Protein AF-A0A094B3B9-F1 (afdb_monomer_lite)

Structure (mmCIF, N/CA/C/O backbone):
data_AF-A0A094B3B9-F1
#
_entry.id   AF-A0A094B3B9-F1
#
loop_
_atom_site.group_PDB
_atom_site.id
_atom_site.type_symbol
_atom_site.label_atom_id
_atom_site.label_alt_id
_atom_site.label_comp_id
_atom_site.label_asym_id
_atom_site.label_entity_id
_atom_site.label_seq_id
_atom_site.pdbx_PDB_ins_code
_atom_site.Cartn_x
_atom_site.Cartn_y
_atom_site.Cartn_z
_atom_site.occupancy
_atom_site.B_iso_or_equiv
_atom_site.auth_seq_id
_atom_site.auth_comp_id
_atom_site.auth_asym_id
_atom_site.auth_atom_id
_atom_site.pdbx_PDB_model_num
ATOM 1 N N . MET A 1 1 ? 2.021 -2.572 -5.990 1.00 94.12 1 MET A N 1
ATOM 2 C CA . MET A 1 1 ? 1.421 -1.813 -4.869 1.00 94.12 1 MET A CA 1
ATOM 3 C C . MET A 1 1 ? -0.093 -1.846 -5.026 1.00 94.12 1 MET A C 1
ATOM 5 O O . MET A 1 1 ? -0.547 -1.706 -6.147 1.00 94.12 1 MET A O 1
ATOM 9 N N . ILE A 1 2 ? -0.880 -2.073 -3.976 1.00 97.19 2 ILE A N 1
ATOM 10 C CA . ILE A 1 2 ? -2.347 -2.177 -4.056 1.00 97.19 2 ILE A CA 1
ATOM 11 C C . ILE A 1 2 ? -2.975 -0.934 -3.399 1.00 97.19 2 ILE A C 1
ATOM 13 O O . ILE A 1 2 ? -2.776 -0.749 -2.197 1.00 97.19 2 ILE A O 1
ATOM 17 N N . PRO A 1 3 ? -3.702 -0.077 -4.140 1.00 97.38 3 PRO A N 1
ATOM 18 C CA . PRO A 1 3 ? -4.381 1.092 -3.578 1.00 97.38 3 PRO A CA 1
ATOM 19 C C . PRO A 1 3 ? -5.657 0.675 -2.838 1.00 97.38 3 PRO A C 1
ATOM 21 O O . PRO A 1 3 ? -6.698 0.463 -3.451 1.00 97.38 3 PRO A O 1
ATOM 24 N N . ILE A 1 4 ? -5.603 0.572 -1.509 1.00 97.44 4 ILE A N 1
ATOM 25 C CA . ILE A 1 4 ? -6.771 0.129 -0.727 1.00 97.44 4 ILE A CA 1
ATOM 26 C C . ILE A 1 4 ? -7.806 1.235 -0.486 1.00 97.44 4 ILE A C 1
ATOM 28 O O . ILE A 1 4 ? -8.931 0.960 -0.096 1.00 97.44 4 ILE A O 1
ATOM 32 N N . HIS A 1 5 ? -7.437 2.491 -0.726 1.00 96.12 5 HIS A N 1
ATOM 33 C CA . HIS A 1 5 ? -8.338 3.642 -0.632 1.00 96.12 5 HIS A CA 1
ATOM 34 C C . HIS A 1 5 ? -9.304 3.761 -1.827 1.00 96.12 5 HIS A C 1
ATOM 36 O O . HIS A 1 5 ? -10.197 4.600 -1.794 1.00 96.12 5 HIS A O 1
ATOM 42 N N . ASN A 1 6 ? -9.123 2.949 -2.875 1.00 95.19 6 ASN A N 1
ATOM 43 C CA . ASN A 1 6 ? -9.924 2.979 -4.102 1.00 95.19 6 ASN A CA 1
ATOM 44 C C . ASN A 1 6 ? -10.324 1.557 -4.545 1.00 95.19 6 ASN A C 1
ATOM 46 O O . ASN A 1 6 ? -10.175 1.193 -5.710 1.00 95.19 6 ASN A O 1
ATOM 50 N N . LEU A 1 7 ? -10.750 0.726 -3.588 1.00 96.56 7 LEU A N 1
ATOM 51 C CA . LEU A 1 7 ? -11.250 -0.623 -3.867 1.00 96.56 7 LEU A CA 1
ATOM 52 C C . LEU A 1 7 ? -12.673 -0.563 -4.428 1.00 96.56 7 LEU A C 1
ATOM 54 O O . LEU A 1 7 ? -13.514 0.190 -3.936 1.00 96.56 7 LEU A O 1
ATOM 58 N N . ASP A 1 8 ? -12.957 -1.401 -5.423 1.00 96.44 8 ASP A N 1
ATOM 59 C CA . ASP A 1 8 ? -14.331 -1.680 -5.840 1.00 96.44 8 ASP A CA 1
ATOM 60 C C . ASP A 1 8 ? -15.041 -2.454 -4.710 1.00 96.44 8 ASP A C 1
ATOM 62 O O . ASP A 1 8 ? -14.405 -3.307 -4.088 1.00 96.44 8 ASP A O 1
ATOM 66 N N . PRO A 1 9 ? -16.340 -2.229 -4.436 1.00 95.31 9 PRO A N 1
ATOM 67 C CA . PRO A 1 9 ? -17.091 -3.002 -3.442 1.00 95.31 9 PRO A CA 1
ATOM 68 C C . PRO A 1 9 ? -17.015 -4.534 -3.588 1.00 95.31 9 PRO A C 1
ATOM 70 O O . PRO A 1 9 ? -17.249 -5.267 -2.629 1.00 95.31 9 PRO A O 1
ATOM 73 N N . ALA A 1 10 ? -16.717 -5.044 -4.784 1.00 95.31 10 ALA A N 1
ATOM 74 C CA . ALA A 1 10 ? -16.542 -6.474 -5.027 1.00 95.31 10 ALA A CA 1
ATOM 75 C C . ALA A 1 10 ? -15.100 -6.978 -4.812 1.00 95.31 10 ALA A C 1
ATOM 77 O O . ALA A 1 10 ? -14.886 -8.191 -4.740 1.00 95.31 10 ALA A O 1
ATOM 78 N N . ASP A 1 11 ? -14.103 -6.093 -4.728 1.00 96.12 11 ASP A N 1
ATOM 79 C CA . ASP A 1 11 ? -12.714 -6.488 -4.479 1.00 96.12 11 ASP A CA 1
ATOM 80 C C . ASP A 1 11 ? -12.566 -7.047 -3.058 1.00 96.12 11 ASP A C 1
ATOM 82 O O . ASP A 1 11 ? -13.227 -6.601 -2.124 1.00 96.12 11 ASP A O 1
ATOM 86 N N . GLY A 1 12 ? -11.702 -8.043 -2.870 1.00 94.50 12 GLY A N 1
ATOM 87 C CA . GLY A 1 12 ? -11.548 -8.710 -1.576 1.00 94.50 12 GLY A CA 1
ATOM 88 C C . GLY A 1 12 ? -12.711 -9.640 -1.210 1.00 94.50 12 GLY A C 1
ATOM 89 O 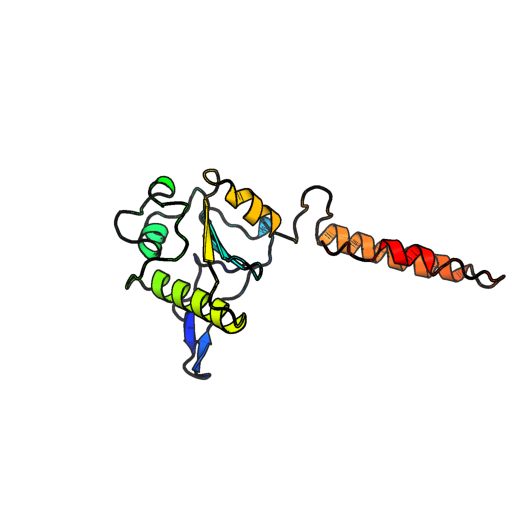O . GLY A 1 12 ? -12.766 -10.105 -0.073 1.00 94.50 12 GLY A O 1
ATOM 90 N N . PHE A 1 13 ? -13.601 -9.969 -2.151 1.00 96.06 13 PHE A N 1
ATOM 91 C CA . PHE A 1 13 ? -14.645 -10.986 -1.986 1.00 96.06 13 PHE A CA 1
ATOM 92 C C . PHE A 1 13 ? -14.567 -12.069 -3.074 1.00 96.06 13 PHE A C 1
ATOM 94 O O . PHE A 1 13 ? -13.952 -11.847 -4.121 1.00 96.06 13 PHE A O 1
ATOM 101 N N . PRO A 1 14 ? -15.134 -13.268 -2.838 1.00 93.38 14 PRO A N 1
ATOM 102 C CA . PRO A 1 14 ? -15.201 -14.308 -3.856 1.00 93.38 14 PRO A CA 1
ATOM 103 C C . PRO A 1 14 ? -16.015 -13.848 -5.065 1.00 93.38 14 PRO A C 1
ATOM 105 O O . PRO A 1 14 ? -17.147 -13.383 -4.927 1.00 93.38 14 PRO A O 1
ATOM 108 N N . ASP A 1 15 ? -15.453 -14.015 -6.255 1.00 90.38 15 ASP A N 1
ATOM 109 C CA . ASP A 1 15 ? -16.180 -13.805 -7.496 1.00 90.38 15 ASP A CA 1
ATOM 110 C C . ASP A 1 15 ? -17.238 -14.905 -7.683 1.00 90.38 15 ASP A C 1
ATOM 112 O O . ASP A 1 15 ? -16.970 -16.100 -7.550 1.00 90.38 15 ASP A O 1
ATOM 116 N N . THR A 1 16 ? -18.450 -14.481 -8.031 1.00 86.94 16 THR A N 1
ATOM 117 C CA . THR A 1 16 ? -19.617 -15.338 -8.280 1.00 86.94 16 THR A CA 1
ATOM 118 C C . THR A 1 16 ? -19.396 -16.394 -9.363 1.00 86.94 16 THR A C 1
ATOM 120 O O . THR A 1 16 ? -20.017 -17.452 -9.309 1.00 86.94 16 THR A O 1
ATOM 123 N N . THR A 1 17 ? -18.518 -16.128 -10.336 1.00 87.44 17 THR A N 1
ATOM 124 C CA . THR A 1 17 ? -18.304 -17.030 -11.479 1.00 87.44 17 THR A CA 1
ATOM 125 C C . THR A 1 17 ? -17.173 -18.017 -11.218 1.00 87.44 17 THR A C 1
ATOM 127 O O . THR A 1 17 ? -17.297 -19.205 -11.504 1.00 87.44 17 THR A O 1
ATOM 130 N N . THR A 1 18 ? -16.056 -17.533 -10.675 1.00 85.50 18 THR A N 1
ATOM 131 C CA . THR A 1 18 ? -14.835 -18.334 -10.514 1.00 85.50 18 THR A CA 1
ATOM 132 C C . THR A 1 18 ? -14.668 -18.928 -9.118 1.00 85.50 18 THR A C 1
ATOM 134 O O . THR A 1 18 ? -13.829 -19.805 -8.934 1.00 85.50 18 THR A O 1
ATOM 137 N N . SER A 1 19 ? -15.452 -18.477 -8.130 1.00 85.38 19 SER A N 1
ATOM 138 C CA . SER A 1 19 ? -15.291 -18.812 -6.704 1.00 85.38 19 SER A CA 1
ATOM 139 C C . SER A 1 19 ? -13.907 -18.468 -6.124 1.00 85.38 19 SER A C 1
ATOM 141 O O . SER A 1 19 ? -13.591 -18.849 -4.997 1.00 85.38 19 SER A O 1
ATOM 143 N N . HIS A 1 20 ? -13.074 -17.735 -6.868 1.00 88.69 20 HIS A N 1
ATOM 144 C CA . HIS A 1 20 ? -11.780 -17.236 -6.419 1.00 88.69 20 HIS A CA 1
ATOM 145 C C . HIS A 1 20 ? -11.919 -15.825 -5.851 1.00 88.69 20 HIS A C 1
ATOM 147 O O . HIS A 1 20 ? -12.831 -15.085 -6.213 1.00 88.69 20 HIS A O 1
ATOM 153 N N . LEU A 1 21 ? -11.004 -15.440 -4.958 1.00 93.06 21 LEU A N 1
ATOM 154 C CA . LEU A 1 21 ? -10.973 -14.079 -4.431 1.00 93.06 21 LEU A CA 1
ATOM 155 C C . LEU A 1 21 ? -10.701 -13.089 -5.571 1.00 93.06 21 LEU A C 1
ATOM 157 O O . LEU A 1 21 ? -9.684 -13.196 -6.259 1.00 93.06 21 LEU A O 1
ATOM 161 N N . ARG A 1 22 ? -11.580 -12.100 -5.742 1.00 95.12 22 ARG A N 1
ATOM 162 C CA . ARG A 1 22 ? -11.344 -10.990 -6.660 1.00 95.12 22 ARG A CA 1
ATOM 163 C C . ARG A 1 22 ? -10.283 -10.067 -6.066 1.00 95.12 22 ARG A C 1
ATOM 165 O O . ARG A 1 22 ? -10.518 -9.397 -5.062 1.00 95.12 22 ARG A O 1
ATOM 172 N N . MET A 1 23 ? -9.108 -10.039 -6.687 1.00 94.69 23 MET A N 1
ATOM 173 C CA . MET A 1 23 ? -8.019 -9.150 -6.287 1.00 94.69 23 MET A CA 1
ATOM 174 C C . MET A 1 23 ? -8.115 -7.804 -7.015 1.00 94.69 23 MET A C 1
ATOM 176 O O . MET A 1 23 ? -8.319 -7.799 -8.232 1.00 94.69 23 MET A O 1
ATOM 180 N N . PRO A 1 24 ? -7.918 -6.675 -6.310 1.00 95.06 24 PRO A N 1
ATOM 181 C CA . PRO A 1 24 ? -7.873 -5.360 -6.940 1.00 95.06 24 PRO A CA 1
ATOM 182 C C . PRO A 1 24 ? -6.658 -5.226 -7.874 1.00 95.06 24 PRO A C 1
ATOM 184 O O . PRO A 1 24 ? -5.636 -5.899 -7.676 1.00 95.06 24 PRO A O 1
ATOM 187 N N . PRO A 1 25 ? -6.713 -4.325 -8.870 1.00 94.19 25 PRO A N 1
ATOM 188 C CA . PRO A 1 25 ? -5.581 -4.067 -9.747 1.00 94.19 25 PRO A CA 1
ATOM 189 C C . PRO A 1 25 ? -4.393 -3.491 -8.966 1.00 94.19 25 PRO A C 1
ATOM 191 O O . PRO A 1 25 ? -4.523 -2.564 -8.165 1.00 94.19 25 PRO A O 1
ATOM 194 N N . ALA A 1 26 ? -3.198 -4.017 -9.235 1.00 94.62 26 ALA A N 1
ATOM 195 C CA . ALA A 1 26 ? -1.971 -3.473 -8.674 1.00 94.62 26 ALA A CA 1
ATOM 196 C C . ALA A 1 26 ? -1.508 -2.232 -9.458 1.00 94.62 26 ALA A C 1
ATOM 198 O O . ALA A 1 26 ? -1.414 -2.242 -10.684 1.00 94.62 26 ALA A O 1
ATOM 199 N N . ALA A 1 27 ? -1.140 -1.181 -8.733 1.00 95.31 27 ALA A N 1
ATOM 200 C CA . ALA A 1 27 ? -0.399 -0.040 -9.239 1.00 95.31 27 ALA A CA 1
ATOM 201 C C . ALA A 1 27 ? 1.112 -0.331 -9.298 1.00 95.31 27 ALA A C 1
ATOM 203 O O . ALA A 1 27 ? 1.668 -1.086 -8.482 1.00 95.31 27 ALA A O 1
ATOM 204 N N . ARG A 1 28 ? 1.770 0.326 -10.260 1.00 96.25 28 ARG A N 1
ATOM 205 C CA . ARG A 1 28 ? 3.231 0.369 -10.408 1.00 96.25 28 ARG A CA 1
ATOM 206 C C . ARG A 1 28 ? 3.901 0.882 -9.126 1.00 96.25 28 ARG A C 1
ATOM 208 O O . ARG A 1 28 ? 3.338 1.723 -8.427 1.00 96.25 28 ARG A O 1
ATOM 215 N N . ALA A 1 29 ? 5.085 0.361 -8.809 1.00 95.56 29 ALA A N 1
ATOM 216 C CA . ALA A 1 29 ? 5.809 0.677 -7.576 1.00 95.56 29 ALA A CA 1
ATOM 217 C C . ALA A 1 29 ? 6.642 1.960 -7.748 1.00 95.56 29 ALA A C 1
ATOM 219 O O . ALA A 1 29 ? 7.862 1.902 -7.880 1.00 95.56 29 ALA A O 1
ATOM 220 N N . SER A 1 30 ? 5.954 3.103 -7.797 1.00 95.62 30 SER A N 1
ATOM 221 C CA . SER A 1 30 ? 6.532 4.442 -7.958 1.00 95.62 30 SER A CA 1
ATOM 222 C C . SER A 1 30 ? 5.729 5.473 -7.161 1.00 95.62 30 SER A C 1
ATOM 224 O O . SER A 1 30 ? 4.498 5.406 -7.127 1.00 95.62 30 SER A O 1
ATOM 226 N N . PHE A 1 31 ? 6.401 6.478 -6.603 1.00 94.44 31 PHE A N 1
ATOM 227 C CA . PHE A 1 31 ? 5.807 7.654 -5.970 1.00 94.44 31 PHE A CA 1
ATOM 228 C C . PHE A 1 31 ? 4.927 8.447 -6.932 1.00 94.44 31 PHE A C 1
ATOM 230 O O . PHE A 1 31 ? 3.970 9.077 -6.499 1.00 94.44 31 PHE A O 1
ATOM 237 N N . SER A 1 32 ? 5.170 8.367 -8.243 1.00 94.75 32 SER A N 1
ATOM 238 C CA . SER A 1 32 ? 4.285 8.974 -9.248 1.00 94.75 32 SER A CA 1
ATOM 239 C C . SER A 1 32 ? 2.858 8.405 -9.236 1.00 94.75 32 SER A C 1
ATOM 241 O O . SER A 1 32 ? 1.950 9.017 -9.793 1.00 94.75 32 SER A O 1
ATOM 243 N N . ARG A 1 33 ? 2.655 7.227 -8.627 1.00 95.62 33 ARG A N 1
ATOM 244 C CA . ARG A 1 33 ? 1.347 6.574 -8.446 1.00 95.62 33 ARG A CA 1
ATOM 245 C C . ARG A 1 33 ? 0.749 6.792 -7.060 1.00 95.62 33 ARG A C 1
ATOM 247 O O . ARG A 1 33 ? -0.335 6.280 -6.792 1.00 95.62 33 ARG A O 1
ATOM 254 N N . VAL A 1 34 ? 1.466 7.492 -6.187 1.00 95.56 34 VAL A N 1
ATOM 255 C CA . VAL A 1 34 ? 1.025 7.796 -4.832 1.00 95.56 34 VAL A CA 1
ATOM 256 C C . VAL A 1 34 ? 0.232 9.098 -4.857 1.00 95.56 34 VAL A C 1
ATOM 258 O O . VAL A 1 34 ? 0.736 10.145 -5.258 1.00 95.56 34 VAL A O 1
ATOM 261 N N . GLU A 1 35 ? -1.021 9.022 -4.431 1.00 96.06 35 GLU A N 1
ATOM 262 C CA . GLU A 1 35 ? -1.967 10.129 -4.440 1.00 96.06 35 GLU A CA 1
ATOM 263 C C . GLU A 1 35 ? -2.049 10.793 -3.058 1.00 96.06 35 GLU A C 1
ATOM 265 O O . GLU A 1 35 ? -1.923 10.114 -2.027 1.00 96.06 35 GLU A O 1
ATOM 270 N N . PRO A 1 36 ? -2.298 12.114 -2.997 1.00 96.06 36 PRO A N 1
ATOM 271 C CA . PRO A 1 36 ? -2.563 12.791 -1.738 1.00 96.06 36 PRO A CA 1
ATOM 272 C C . PRO A 1 36 ? -3.775 12.185 -1.022 1.00 96.06 36 PRO A C 1
ATOM 274 O O . PRO A 1 36 ? -4.888 12.180 -1.534 1.00 96.06 36 PRO A O 1
ATOM 277 N N . GLY A 1 37 ? -3.544 11.674 0.183 1.00 96.75 37 GLY A N 1
ATOM 278 C CA . GLY A 1 37 ? -4.558 11.035 1.026 1.00 96.75 37 GLY A CA 1
ATOM 279 C C . GLY A 1 37 ? -4.739 9.542 0.756 1.00 96.75 37 GLY A C 1
ATOM 280 O O . GLY A 1 37 ? -5.555 8.904 1.418 1.00 96.75 37 GLY A O 1
ATOM 281 N N . GLY A 1 38 ? -3.965 8.984 -0.178 1.00 97.12 38 GLY A N 1
ATOM 282 C CA . GLY A 1 38 ? -4.009 7.573 -0.512 1.00 97.12 38 GLY A CA 1
ATOM 283 C C . GLY A 1 38 ? -3.487 6.670 0.607 1.00 97.12 38 GLY A C 1
ATOM 284 O O . GLY A 1 38 ? -2.664 7.048 1.443 1.00 97.12 38 GLY A O 1
ATOM 285 N N . VAL A 1 39 ? -3.958 5.428 0.575 1.00 97.94 39 VAL A N 1
ATOM 286 C CA . VAL A 1 39 ? -3.494 4.331 1.429 1.00 97.94 39 VAL A CA 1
ATOM 287 C C . VAL A 1 39 ? -3.184 3.127 0.561 1.00 97.94 39 VAL A C 1
ATOM 289 O O . VAL A 1 39 ? -3.976 2.766 -0.318 1.00 97.94 39 VAL A O 1
ATOM 292 N N . TYR A 1 40 ? -2.030 2.509 0.790 1.00 98.06 40 TYR A N 1
ATOM 293 C CA . TYR A 1 40 ? -1.517 1.464 -0.085 1.00 98.06 40 TYR A CA 1
ATOM 294 C C . TYR A 1 40 ? -0.982 0.280 0.711 1.00 98.06 40 TYR A C 1
ATOM 296 O O . TYR A 1 40 ? -0.266 0.448 1.695 1.00 98.06 40 TYR A O 1
ATOM 304 N N . LEU A 1 41 ? -1.285 -0.924 0.230 1.00 96.94 41 LEU A N 1
ATOM 305 C CA . LEU A 1 41 ? -0.582 -2.136 0.626 1.00 96.94 41 LEU A CA 1
ATOM 306 C C . LEU A 1 41 ? 0.583 -2.388 -0.326 1.00 96.94 41 LEU A C 1
ATOM 308 O O . LEU A 1 41 ? 0.435 -2.374 -1.553 1.00 96.94 41 LEU A O 1
ATOM 312 N N . LEU A 1 42 ? 1.747 -2.672 0.236 1.00 95.88 42 LEU A N 1
ATOM 313 C CA . LEU A 1 42 ? 2.924 -3.051 -0.521 1.00 95.88 42 LEU A CA 1
ATOM 314 C C . LEU A 1 42 ? 3.517 -4.318 0.084 1.00 95.88 42 LEU A C 1
ATOM 316 O O . LEU A 1 42 ? 4.006 -4.312 1.207 1.00 95.88 42 LEU A O 1
ATOM 320 N N . ASP A 1 43 ? 3.468 -5.412 -0.668 1.00 92.94 43 ASP A N 1
ATOM 321 C CA . ASP A 1 43 ? 4.078 -6.676 -0.273 1.00 92.94 43 ASP A CA 1
ATOM 322 C C . ASP A 1 43 ? 5.437 -6.856 -0.959 1.00 92.94 43 ASP A C 1
ATOM 324 O O . ASP A 1 43 ? 5.524 -6.766 -2.184 1.00 92.94 43 ASP A O 1
ATOM 328 N N . ASN A 1 44 ? 6.486 -7.116 -0.175 1.00 90.44 44 ASN A N 1
ATOM 329 C CA . ASN A 1 44 ? 7.824 -7.426 -0.684 1.00 90.44 44 ASN A CA 1
ATOM 330 C C . ASN A 1 44 ? 8.162 -8.928 -0.638 1.00 90.44 44 ASN A C 1
ATOM 332 O O . ASN A 1 44 ? 9.300 -9.311 -0.895 1.00 90.44 44 ASN A O 1
ATOM 336 N N . GLY A 1 45 ? 7.198 -9.780 -0.277 1.00 87.06 45 GLY A N 1
ATOM 337 C CA . GLY A 1 45 ? 7.391 -11.225 -0.144 1.00 87.06 45 GLY A CA 1
ATOM 338 C C . GLY A 1 45 ? 7.917 -11.677 1.224 1.00 87.06 45 GLY A C 1
ATOM 339 O O . GLY A 1 45 ? 7.886 -12.875 1.507 1.00 87.06 45 GLY A O 1
ATOM 340 N N . GLN A 1 46 ? 8.312 -10.752 2.107 1.00 85.50 46 GLN A N 1
ATOM 341 C CA . GLN A 1 46 ? 8.681 -11.021 3.503 1.00 85.50 46 GLN A CA 1
ATOM 342 C C . GLN A 1 46 ? 7.749 -10.300 4.487 1.00 85.50 46 GLN A C 1
ATOM 344 O O . GLN A 1 46 ? 7.104 -10.957 5.300 1.00 85.50 46 GLN A O 1
ATOM 349 N N . ASN A 1 47 ? 7.575 -8.992 4.340 1.00 89.50 47 ASN A N 1
ATOM 350 C CA . ASN A 1 47 ? 6.657 -8.165 5.118 1.00 89.50 47 ASN A CA 1
ATOM 351 C C . ASN A 1 47 ? 5.654 -7.481 4.184 1.00 89.50 47 ASN A C 1
ATOM 353 O O . ASN A 1 47 ? 5.952 -7.210 3.019 1.00 89.50 47 ASN A O 1
ATOM 357 N N . CYS A 1 48 ? 4.476 -7.161 4.711 1.00 93.75 48 CYS A N 1
ATOM 358 C CA . CYS A 1 48 ? 3.522 -6.306 4.023 1.00 93.75 48 CYS A CA 1
ATOM 359 C C . CYS A 1 48 ? 3.506 -4.932 4.691 1.00 93.75 48 CYS A C 1
ATOM 361 O O . CYS A 1 48 ? 3.251 -4.816 5.885 1.00 93.75 48 CYS A O 1
ATOM 363 N N . TYR A 1 49 ? 3.777 -3.884 3.931 1.00 95.75 49 TYR A N 1
ATOM 364 C CA . TYR A 1 49 ? 3.739 -2.512 4.408 1.00 95.75 49 TYR A CA 1
ATOM 365 C C . TYR A 1 49 ? 2.369 -1.916 4.117 1.00 95.75 49 TYR A C 1
ATOM 367 O O . TYR A 1 49 ? 1.898 -1.950 2.980 1.00 95.75 49 TYR A O 1
ATOM 375 N N . LEU A 1 50 ? 1.744 -1.353 5.145 1.00 97.12 50 LEU A N 1
ATOM 376 C CA . LEU A 1 50 ? 0.552 -0.531 5.015 1.00 97.12 50 LEU A CA 1
ATOM 377 C C . LEU A 1 50 ? 0.980 0.931 5.109 1.00 97.12 50 LEU A C 1
ATOM 379 O O . LEU A 1 50 ? 1.214 1.460 6.199 1.00 97.12 50 LEU A O 1
ATOM 383 N N . TRP A 1 51 ? 1.128 1.560 3.948 1.00 97.50 51 TRP A N 1
ATOM 384 C CA . TRP A 1 51 ? 1.514 2.958 3.853 1.00 97.50 51 TRP A CA 1
ATOM 385 C C . TRP A 1 51 ? 0.291 3.864 3.932 1.00 97.50 51 TRP A C 1
ATOM 387 O O . TRP A 1 51 ? -0.719 3.615 3.269 1.00 97.50 51 TRP A O 1
ATOM 397 N N . LEU A 1 52 ? 0.405 4.919 4.735 1.00 97.75 52 LEU A N 1
ATOM 398 C CA . LEU A 1 52 ? -0.651 5.884 5.025 1.00 97.75 52 LEU A CA 1
ATOM 399 C C . LEU A 1 52 ? -0.126 7.294 4.727 1.00 97.75 52 LEU A C 1
ATOM 401 O O . LEU A 1 52 ? 0.793 7.767 5.406 1.00 97.75 52 LEU A O 1
ATOM 405 N N . HIS A 1 53 ? -0.712 7.977 3.741 1.00 97.94 53 HIS A N 1
ATOM 406 C CA . HIS A 1 53 ? -0.371 9.371 3.446 1.00 97.94 53 HIS A CA 1
ATOM 407 C C . HIS A 1 53 ? -0.736 10.286 4.623 1.00 97.94 53 HIS A C 1
ATOM 409 O O . HIS A 1 53 ? -1.740 10.060 5.300 1.00 97.94 53 HIS A O 1
ATOM 415 N N . ALA A 1 54 ? -0.006 11.386 4.816 1.00 96.88 54 ALA A N 1
ATOM 416 C CA . ALA A 1 54 ? -0.238 12.339 5.906 1.00 96.88 54 ALA A CA 1
ATOM 417 C C . ALA A 1 54 ? -1.651 12.958 5.894 1.00 96.88 54 ALA A C 1
ATOM 419 O O . ALA A 1 54 ? -2.169 13.357 6.933 1.00 96.88 54 ALA A O 1
ATOM 420 N N . GLN A 1 55 ? -2.275 13.023 4.716 1.00 97.06 55 GLN A N 1
ATOM 421 C CA . GLN A 1 55 ? -3.622 13.568 4.490 1.00 97.06 55 GLN A CA 1
ATOM 422 C C . GLN A 1 55 ? -4.703 12.480 4.361 1.00 97.06 55 GLN A C 1
ATOM 424 O O . GLN A 1 55 ? -5.736 12.714 3.740 1.00 97.06 55 GLN A O 1
ATOM 429 N N . THR A 1 56 ? -4.453 11.270 4.871 1.00 97.94 56 THR A N 1
ATOM 430 C CA . THR A 1 56 ? -5.449 10.187 4.837 1.00 97.94 56 THR A CA 1
ATOM 431 C C . THR A 1 56 ? -6.732 10.621 5.549 1.00 97.94 56 THR A C 1
ATOM 433 O O . THR A 1 56 ? -6.680 11.190 6.640 1.00 97.94 56 THR A O 1
ATOM 436 N N . SER A 1 57 ? -7.885 10.343 4.934 1.00 97.31 57 SER A N 1
ATOM 437 C CA . SER A 1 57 ? -9.196 10.675 5.498 1.00 97.31 57 SER A CA 1
ATOM 438 C C . SER A 1 57 ? -9.427 9.974 6.847 1.00 97.31 57 SER A C 1
ATOM 440 O O . SER A 1 57 ? -9.259 8.753 6.915 1.00 97.31 57 SER A O 1
ATOM 442 N N . PRO A 1 58 ? -9.889 10.689 7.892 1.00 97.31 58 PRO A N 1
ATOM 443 C CA . PRO A 1 58 ? -10.255 10.095 9.178 1.00 97.31 58 PRO A CA 1
ATOM 444 C C . PRO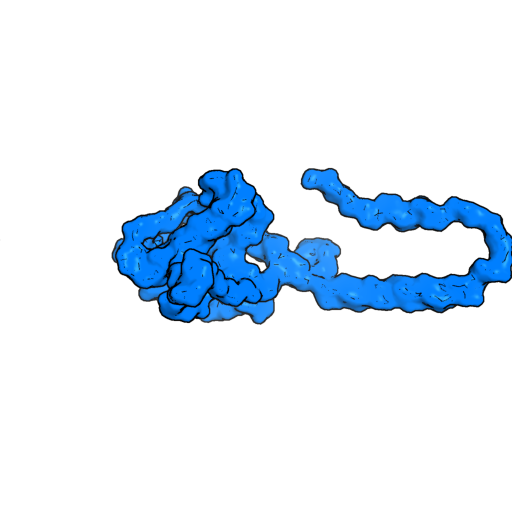 A 1 58 ? -11.257 8.941 9.062 1.00 97.31 58 PRO A C 1
ATOM 446 O O . PRO A 1 58 ? -11.103 7.930 9.738 1.00 97.31 58 PRO A O 1
ATOM 449 N N . ASN A 1 59 ? -12.238 9.049 8.159 1.00 97.12 59 ASN A N 1
ATOM 450 C CA . ASN A 1 59 ? -13.243 8.001 7.952 1.00 97.12 59 ASN A CA 1
ATOM 451 C C . ASN A 1 59 ? -12.601 6.699 7.465 1.00 97.12 59 ASN A C 1
ATOM 453 O O . ASN A 1 59 ? -12.941 5.628 7.947 1.00 97.12 59 ASN A O 1
ATOM 457 N N . LEU A 1 60 ? -11.618 6.800 6.565 1.00 97.00 60 LEU A N 1
ATOM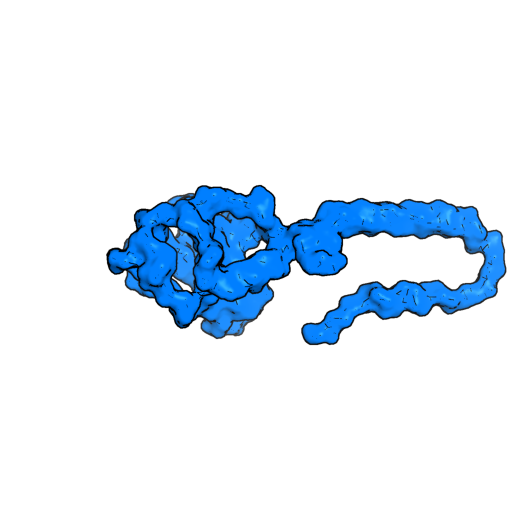 458 C CA . LEU A 1 60 ? -10.891 5.639 6.059 1.00 97.00 60 LEU A CA 1
ATOM 459 C C . LEU A 1 60 ? -10.060 4.975 7.170 1.00 97.00 60 LEU A C 1
ATOM 461 O O . LEU A 1 60 ? -9.943 3.753 7.215 1.00 97.00 60 LEU A O 1
ATOM 465 N N . LEU A 1 61 ? -9.486 5.775 8.076 1.00 97.62 61 LEU A N 1
ATOM 466 C CA . LEU A 1 61 ? -8.747 5.261 9.230 1.00 97.62 61 LEU A CA 1
ATOM 467 C C . LEU A 1 61 ? -9.674 4.538 10.209 1.00 97.62 61 LEU A C 1
ATOM 469 O O . LEU A 1 61 ? -9.352 3.428 10.627 1.00 97.62 61 LEU A O 1
ATOM 473 N N . VAL A 1 62 ? -10.835 5.119 10.515 1.00 97.56 62 VAL A N 1
ATOM 474 C CA . VAL A 1 62 ? -11.855 4.491 11.366 1.00 97.56 62 VAL A CA 1
ATOM 475 C C . VAL A 1 62 ? -12.366 3.200 10.732 1.00 97.56 62 VAL A C 1
ATOM 477 O O . VAL A 1 62 ? -12.439 2.175 11.408 1.00 97.56 62 VAL A O 1
ATOM 480 N N . ASP A 1 63 ? -12.623 3.203 9.425 1.00 97.25 63 ASP A N 1
ATOM 481 C CA . ASP A 1 63 ? -13.050 2.007 8.705 1.00 97.25 63 ASP A CA 1
ATOM 482 C C . ASP A 1 63 ? -11.990 0.901 8.735 1.00 97.25 63 ASP A C 1
ATOM 484 O O . ASP A 1 63 ? -12.353 -0.269 8.768 1.00 97.25 63 ASP A O 1
ATOM 488 N N . LEU A 1 64 ? -10.694 1.229 8.748 1.00 96.69 64 LEU A N 1
ATOM 489 C CA . LEU A 1 64 ? -9.604 0.245 8.789 1.00 96.69 64 LEU A CA 1
ATOM 490 C C . LEU A 1 64 ? -9.246 -0.229 10.203 1.00 96.69 64 LEU A C 1
ATOM 492 O O . LEU A 1 64 ? -8.955 -1.414 10.384 1.00 96.69 64 LEU A O 1
ATOM 496 N N . PHE A 1 65 ? -9.228 0.676 11.183 1.00 96.62 65 PHE A N 1
ATOM 497 C CA . PHE A 1 65 ? -8.641 0.455 12.511 1.00 96.62 65 PHE A CA 1
ATOM 498 C C . PHE A 1 65 ? -9.643 0.530 13.672 1.00 96.62 65 PHE A C 1
ATOM 500 O O . PHE A 1 65 ? -9.314 0.081 14.769 1.00 96.62 65 PHE A O 1
ATOM 507 N N . GLY A 1 66 ? -10.862 1.014 13.434 1.00 95.88 66 GLY A N 1
ATOM 508 C CA . GLY A 1 66 ? -11.962 1.038 14.397 1.00 95.88 66 GLY A CA 1
ATOM 509 C C . GLY A 1 66 ? -12.274 2.432 14.934 1.00 95.88 66 GLY A C 1
ATOM 510 O O . GLY A 1 66 ? -11.587 3.414 14.648 1.00 95.88 66 GLY A O 1
ATOM 511 N N . GLU A 1 67 ? -13.339 2.522 15.729 1.00 94.50 67 GLU A N 1
ATOM 512 C CA . GLU A 1 67 ? -13.761 3.782 16.343 1.00 94.50 67 GLU A CA 1
ATOM 513 C C . GLU A 1 67 ? -12.653 4.393 17.218 1.00 94.50 67 GLU A C 1
ATOM 515 O O . GLU A 1 67 ? -11.913 3.694 17.910 1.00 94.50 67 GLU A O 1
ATOM 520 N N . GLY A 1 68 ? -12.526 5.722 17.174 1.00 92.38 68 GLY A N 1
ATOM 521 C CA . GLY A 1 68 ? -11.484 6.465 17.892 1.00 92.38 68 GLY A CA 1
ATOM 522 C C . GLY A 1 68 ? -10.111 6.490 17.206 1.00 92.38 68 GLY A C 1
ATOM 523 O O . GLY A 1 68 ? -9.211 7.171 17.691 1.00 92.38 68 GLY A O 1
ATOM 524 N N . MET A 1 69 ? -9.944 5.801 16.072 1.00 96.00 69 MET A N 1
ATOM 525 C CA . MET A 1 69 ? -8.727 5.832 15.251 1.00 96.00 69 MET A CA 1
ATOM 526 C C . MET A 1 69 ? -8.873 6.808 14.077 1.00 96.00 69 MET A C 1
ATOM 528 O O . MET A 1 69 ? -8.709 6.442 12.920 1.00 96.00 69 MET A O 1
ATOM 532 N N . ASP A 1 70 ? -9.197 8.064 14.368 1.00 95.88 70 ASP A N 1
ATOM 533 C CA . ASP A 1 70 ? -9.493 9.117 13.381 1.00 95.88 70 ASP A CA 1
ATOM 534 C C . ASP A 1 70 ? -8.256 9.925 12.936 1.00 95.88 70 ASP A C 1
ATOM 536 O O . ASP A 1 70 ? -8.334 10.812 12.085 1.00 95.88 70 ASP A O 1
ATOM 540 N N . SER A 1 71 ? -7.090 9.612 13.499 1.00 96.62 71 SER A N 1
ATOM 541 C CA . SER A 1 71 ? -5.835 10.315 13.261 1.00 96.62 71 SER A CA 1
ATOM 542 C C . SER A 1 71 ? -4.678 9.338 13.149 1.00 96.62 71 SER A C 1
ATOM 544 O O . SER A 1 71 ? -4.567 8.388 13.925 1.00 96.62 71 SER A O 1
ATOM 546 N N . LEU A 1 72 ? -3.731 9.627 12.251 1.00 96.19 72 LEU A N 1
ATOM 547 C CA . LEU A 1 72 ? -2.514 8.825 12.110 1.00 96.19 72 LEU A CA 1
ATOM 548 C C . LEU A 1 72 ? -1.753 8.689 13.430 1.00 96.19 72 LEU A C 1
ATOM 550 O O . 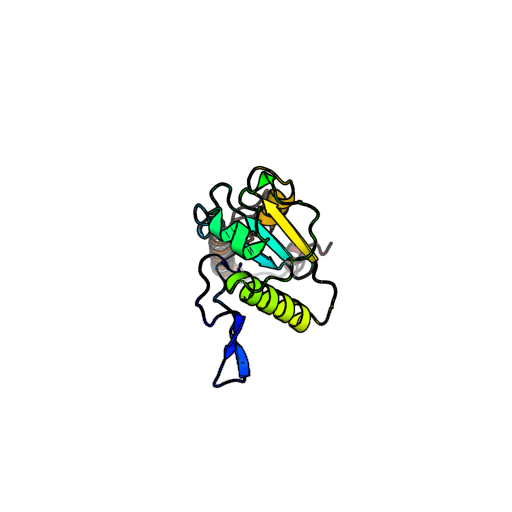LEU A 1 72 ? -1.164 7.643 13.672 1.00 96.19 72 LEU A O 1
ATOM 554 N N . LYS A 1 73 ? -1.785 9.709 14.297 1.00 95.69 73 LYS A N 1
ATOM 555 C CA . LYS A 1 73 ? -1.102 9.690 15.601 1.00 95.69 73 LYS A CA 1
ATOM 556 C C . LYS A 1 73 ? -1.773 8.775 16.628 1.00 95.69 73 LYS A C 1
ATOM 558 O O . LYS A 1 73 ? -1.091 8.335 17.546 1.00 95.69 73 LYS A O 1
ATOM 563 N N . ALA A 1 74 ? -3.071 8.501 16.482 1.00 94.56 74 ALA A N 1
ATOM 564 C CA . ALA A 1 74 ? -3.804 7.591 17.364 1.00 94.56 74 ALA A CA 1
ATOM 565 C C . ALA A 1 74 ? -3.429 6.121 17.108 1.00 94.56 74 ALA A C 1
ATOM 567 O O . ALA A 1 74 ? -3.526 5.285 18.004 1.00 94.56 74 ALA A O 1
ATOM 568 N N . LEU A 1 75 ? -2.946 5.812 15.899 1.00 94.56 75 LEU A N 1
ATOM 569 C CA . LEU A 1 75 ? -2.534 4.465 15.522 1.00 94.56 75 LEU A CA 1
ATOM 570 C C . LEU A 1 75 ? -1.265 4.035 16.266 1.00 94.56 75 LEU A C 1
ATOM 572 O O . LEU A 1 75 ? -0.284 4.779 16.361 1.00 94.56 75 LEU A O 1
ATOM 576 N N . ASN A 1 76 ? -1.250 2.787 16.729 1.00 90.88 76 ASN A N 1
ATOM 577 C CA . ASN A 1 76 ? -0.052 2.171 17.283 1.00 90.88 76 ASN A CA 1
ATOM 578 C C . ASN A 1 76 ? 0.861 1.669 16.135 1.00 90.88 76 ASN A C 1
ATOM 580 O O . ASN A 1 76 ? 0.451 0.776 15.394 1.00 90.88 76 ASN A O 1
ATOM 584 N N . PRO A 1 77 ? 2.097 2.187 15.984 1.00 86.88 77 PRO A N 1
ATOM 585 C CA . PRO A 1 77 ? 3.005 1.790 14.899 1.00 86.88 77 PRO A CA 1
ATOM 586 C C . PRO A 1 77 ? 3.474 0.333 14.975 1.00 86.88 77 PRO A C 1
ATOM 588 O O . PRO A 1 77 ? 3.890 -0.229 13.967 1.00 86.88 77 PRO A O 1
ATOM 591 N N . PHE A 1 78 ? 3.411 -0.288 16.155 1.00 87.00 78 PHE A N 1
ATOM 592 C CA . PHE A 1 78 ? 3.847 -1.670 16.374 1.00 87.00 78 PHE A CA 1
ATOM 593 C C . PHE A 1 78 ? 2.749 -2.700 16.086 1.00 87.00 78 PHE A C 1
ATOM 595 O O . PHE A 1 78 ? 2.913 -3.887 16.372 1.00 87.00 78 PHE A O 1
ATOM 602 N N . VAL A 1 79 ? 1.613 -2.258 15.543 1.00 88.50 79 VAL A N 1
ATOM 603 C CA . VAL A 1 79 ? 0.533 -3.144 15.118 1.00 88.50 79 VAL A CA 1
ATOM 604 C C . VAL A 1 79 ? 1.022 -4.011 13.963 1.00 88.50 79 VAL A C 1
ATOM 606 O O . VAL A 1 79 ? 1.392 -3.507 12.908 1.0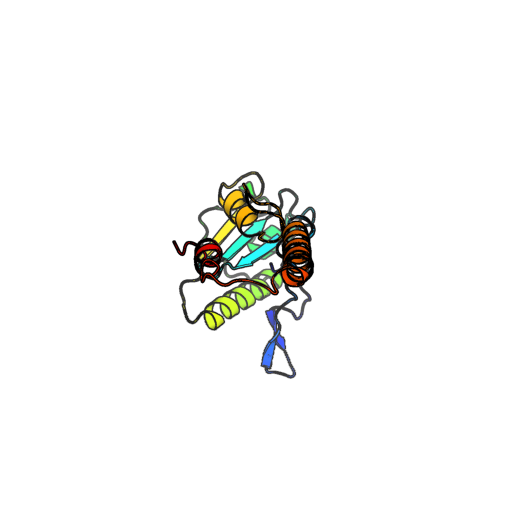0 88.50 79 VAL A O 1
ATOM 609 N N . SER A 1 80 ? 0.995 -5.326 14.180 1.00 90.38 80 SER A N 1
ATOM 610 C CA . SER A 1 80 ? 1.454 -6.336 13.222 1.00 90.38 80 SER A CA 1
ATOM 611 C C . SER A 1 80 ? 0.330 -6.967 12.391 1.00 90.38 80 SER A C 1
ATOM 613 O O . SER A 1 80 ? 0.585 -7.777 11.496 1.00 90.38 80 SER A O 1
ATOM 615 N N . SER A 1 81 ? -0.928 -6.633 12.696 1.00 91.81 81 SER A N 1
ATOM 616 C CA . SER A 1 81 ? -2.126 -7.152 12.030 1.00 91.81 81 SER A CA 1
ATOM 617 C C . SER A 1 81 ? -3.297 -6.181 12.175 1.00 91.81 81 SER A C 1
ATOM 619 O O . SER A 1 81 ? -3.379 -5.455 13.161 1.00 91.81 81 SER A O 1
ATOM 621 N N . LEU A 1 82 ? -4.206 -6.161 11.199 1.00 94.00 82 LEU A N 1
ATOM 622 C CA . LEU A 1 82 ? -5.410 -5.334 11.290 1.00 94.00 82 LEU A CA 1
ATOM 623 C C . LEU A 1 82 ? -6.401 -5.906 12.317 1.00 94.00 82 LEU A C 1
ATOM 625 O O . LEU A 1 82 ? -6.533 -7.132 12.407 1.00 94.00 82 LEU A O 1
ATOM 629 N N . PRO A 1 83 ? -7.129 -5.045 13.052 1.00 95.25 83 PRO A N 1
ATOM 630 C CA . PRO A 1 83 ? -8.208 -5.489 13.924 1.00 95.25 83 PRO A CA 1
ATOM 631 C C . PRO A 1 83 ? -9.339 -6.128 13.113 1.00 95.25 83 PRO A C 1
ATOM 633 O O . PRO A 1 83 ? -9.506 -5.870 11.920 1.00 95.25 83 PRO A O 1
ATOM 636 N N . VAL A 1 84 ? -10.129 -6.968 13.777 1.00 96.06 84 VAL A N 1
ATOM 637 C CA . VAL A 1 84 ? -11.314 -7.603 13.195 1.00 96.06 84 VAL A CA 1
ATOM 638 C C . VAL A 1 84 ? -12.495 -6.652 13.348 1.00 96.06 84 VAL A C 1
ATOM 640 O O . VAL A 1 84 ? -13.010 -6.502 14.451 1.00 96.06 84 VAL A O 1
ATOM 643 N N . LEU A 1 85 ? -12.910 -6.019 12.251 1.00 97.06 85 LEU A N 1
ATOM 644 C CA . LEU A 1 85 ? -14.061 -5.113 12.210 1.00 97.06 85 LEU A CA 1
ATOM 645 C C . LEU A 1 85 ? -15.066 -5.573 11.149 1.00 97.06 85 LEU A C 1
ATOM 647 O O . LEU A 1 85 ? -14.697 -6.235 10.177 1.00 97.06 85 LEU A O 1
ATOM 651 N N . GLU A 1 86 ? -16.332 -5.206 11.331 1.00 95.38 86 GLU A N 1
ATOM 652 C CA . GLU A 1 86 ? -17.426 -5.516 10.394 1.00 95.38 86 GLU A CA 1
ATOM 653 C C . GLU A 1 86 ? -17.584 -4.465 9.283 1.00 95.38 86 GLU A C 1
ATOM 655 O O . GLU A 1 86 ? -18.441 -4.597 8.410 1.00 95.38 86 GLU A O 1
ATOM 660 N N . THR A 1 87 ? -16.744 -3.429 9.282 1.00 97.25 87 THR A N 1
ATOM 661 C CA . THR A 1 87 ? -16.700 -2.437 8.207 1.00 97.25 87 THR A CA 1
ATOM 662 C C . THR A 1 87 ? -16.275 -3.101 6.899 1.00 97.25 87 THR A C 1
ATOM 664 O O . THR A 1 87 ? -15.393 -3.966 6.861 1.00 97.25 87 THR A O 1
ATOM 667 N N . HIS A 1 88 ? -16.902 -2.681 5.800 1.00 97.00 88 HIS A N 1
ATOM 668 C CA . HIS A 1 88 ? -16.686 -3.288 4.489 1.00 97.00 88 HIS A CA 1
ATOM 669 C C . HIS A 1 88 ? -15.203 -3.265 4.092 1.00 97.00 88 HIS A C 1
ATOM 671 O O . HIS A 1 88 ? -14.625 -4.310 3.803 1.00 97.00 88 HIS A O 1
ATOM 677 N N . LEU A 1 89 ? -14.561 -2.099 4.198 1.00 97.56 89 LEU A N 1
ATOM 678 C CA . LEU A 1 89 ? -13.151 -1.918 3.865 1.00 97.56 89 LEU A CA 1
ATOM 679 C C . LEU A 1 89 ? -12.221 -2.817 4.695 1.00 97.56 89 LEU A C 1
ATOM 681 O O . LEU A 1 89 ? -11.308 -3.435 4.150 1.00 97.56 89 LEU A O 1
ATOM 685 N N . ASN A 1 90 ? -12.441 -2.934 6.008 1.00 97.88 90 ASN A N 1
ATOM 686 C CA . ASN A 1 90 ? -11.612 -3.792 6.855 1.00 97.88 90 ASN A CA 1
ATOM 687 C C . ASN A 1 90 ? -11.725 -5.264 6.440 1.00 97.88 90 ASN A C 1
ATOM 689 O O . ASN A 1 90 ? -10.709 -5.956 6.367 1.00 97.88 90 ASN A O 1
ATOM 693 N N . VAL A 1 91 ? -12.935 -5.737 6.126 1.00 97.94 91 VAL A N 1
ATOM 694 C CA . VAL A 1 91 ? -13.149 -7.098 5.612 1.00 97.94 91 VAL A CA 1
ATOM 695 C C . VAL A 1 91 ? -12.424 -7.295 4.279 1.00 97.94 91 VAL A C 1
ATOM 697 O O . VAL A 1 91 ? -11.677 -8.265 4.146 1.00 97.94 91 VAL A O 1
ATOM 700 N N . GLN A 1 92 ? -12.559 -6.360 3.332 1.00 97.81 92 GLN A N 1
ATOM 701 C CA . GLN A 1 92 ? -11.865 -6.421 2.039 1.00 97.81 92 GLN A CA 1
ATOM 702 C C . GLN A 1 92 ? -10.351 -6.555 2.216 1.00 97.81 92 GLN A C 1
ATOM 704 O O . GLN A 1 92 ? -9.719 -7.463 1.673 1.00 97.81 92 GLN A O 1
ATOM 709 N N . VAL A 1 93 ? -9.762 -5.672 3.022 1.00 97.31 93 VAL A N 1
ATOM 710 C CA . VAL A 1 93 ? -8.313 -5.609 3.221 1.00 97.31 93 VAL A CA 1
ATOM 711 C C . VAL A 1 93 ? -7.805 -6.838 3.973 1.00 97.31 93 VAL A C 1
ATOM 713 O O . VAL A 1 93 ? -6.767 -7.388 3.605 1.00 97.31 93 VAL A O 1
ATOM 716 N N . ARG A 1 94 ? -8.540 -7.336 4.976 1.00 96.56 94 ARG A N 1
ATOM 717 C CA . ARG A 1 94 ? -8.189 -8.590 5.661 1.00 96.56 94 ARG A CA 1
ATOM 718 C C . ARG A 1 94 ? -8.243 -9.794 4.726 1.00 96.56 94 ARG A C 1
ATOM 720 O O . ARG A 1 94 ? -7.332 -10.616 4.782 1.00 96.56 94 ARG A O 1
ATOM 727 N N . ASN A 1 95 ? -9.242 -9.877 3.850 1.00 96.19 95 ASN A N 1
ATOM 728 C CA . ASN A 1 95 ? -9.343 -10.957 2.868 1.00 96.19 95 ASN A CA 1
ATOM 729 C C . ASN A 1 95 ? -8.186 -10.912 1.860 1.00 96.19 95 ASN A C 1
ATOM 731 O O . ASN A 1 95 ? -7.593 -11.948 1.561 1.00 96.19 95 ASN A O 1
ATOM 735 N N . ILE A 1 96 ? -7.806 -9.717 1.394 1.00 95.81 96 ILE A N 1
ATOM 736 C CA . ILE A 1 96 ? -6.629 -9.519 0.535 1.00 95.81 96 ILE A CA 1
ATOM 737 C C . ILE A 1 96 ? -5.348 -9.965 1.258 1.00 95.81 96 ILE A C 1
ATOM 739 O O . ILE A 1 96 ? -4.563 -10.728 0.698 1.00 95.81 96 ILE A O 1
ATOM 743 N N . LEU A 1 97 ? -5.139 -9.548 2.511 1.00 94.56 97 LEU A N 1
ATOM 744 C CA . LEU A 1 97 ? -3.976 -9.966 3.306 1.00 94.56 97 LEU A CA 1
ATOM 745 C C . LEU A 1 97 ? -3.931 -11.483 3.522 1.00 94.56 97 LEU A C 1
ATOM 747 O O . LEU A 1 97 ? -2.854 -12.079 3.469 1.00 94.56 97 LEU A O 1
ATOM 751 N N . GLU A 1 98 ? -5.082 -12.114 3.749 1.00 93.12 98 GLU A N 1
ATOM 752 C CA . GLU A 1 98 ? -5.168 -13.564 3.900 1.00 93.12 98 GLU A CA 1
ATOM 753 C C . GLU A 1 98 ? -4.834 -14.284 2.594 1.00 93.12 98 GLU A C 1
ATOM 755 O O . GLU A 1 98 ? -4.041 -15.223 2.587 1.00 93.12 98 GLU A O 1
ATOM 760 N N . TYR A 1 99 ? -5.327 -13.791 1.460 1.00 92.81 99 TYR A N 1
ATOM 761 C CA . TYR A 1 99 ? -4.927 -14.317 0.161 1.00 92.81 99 TYR A CA 1
ATOM 762 C C . TYR A 1 99 ? -3.414 -14.208 -0.059 1.00 92.81 99 TYR A C 1
ATOM 764 O O . TYR A 1 99 ? -2.779 -15.203 -0.411 1.00 92.81 99 TYR A O 1
ATOM 772 N N . LEU A 1 100 ? -2.800 -13.061 0.248 1.00 92.12 100 LEU A N 1
ATOM 773 C CA . LEU A 1 100 ? -1.346 -12.889 0.145 1.00 92.12 100 LEU A CA 1
ATOM 774 C C . LEU A 1 100 ? -0.570 -13.877 1.040 1.00 92.12 100 LEU A C 1
ATOM 776 O O . LEU A 1 100 ? 0.457 -14.411 0.612 1.00 92.12 100 LEU A O 1
ATOM 780 N N . ARG A 1 101 ? -1.077 -14.198 2.242 1.00 90.25 101 ARG A N 1
ATOM 781 C CA . ARG A 1 101 ? -0.519 -15.270 3.096 1.00 90.25 101 ARG A CA 1
ATOM 782 C C . ARG A 1 101 ? -0.575 -16.631 2.416 1.00 90.25 101 ARG A C 1
ATOM 784 O O . ARG A 1 101 ? 0.420 -17.357 2.419 1.00 90.25 101 ARG A O 1
ATOM 791 N N . THR A 1 102 ? -1.723 -16.978 1.832 1.00 88.75 102 THR A N 1
ATOM 792 C CA . THR A 1 102 ? -1.911 -18.288 1.190 1.00 88.75 102 THR A CA 1
ATOM 793 C C . THR A 1 102 ? -1.015 -18.463 -0.032 1.00 88.75 102 THR A C 1
ATOM 795 O O . THR A 1 102 ? -0.362 -19.498 -0.153 1.00 88.75 102 THR A O 1
ATOM 798 N N . VAL A 1 103 ? -0.897 -17.436 -0.881 1.00 87.56 103 VAL A N 1
ATOM 799 C CA . VAL A 1 103 ? -0.058 -17.463 -2.092 1.00 87.56 103 VAL A CA 1
ATOM 800 C C . VAL A 1 103 ? 1.418 -17.664 -1.748 1.00 87.56 103 VAL A C 1
ATOM 802 O O . VAL A 1 103 ? 2.135 -18.355 -2.466 1.00 87.56 103 VAL A O 1
ATOM 805 N N . ARG A 1 104 ? 1.874 -17.113 -0.620 1.00 83.69 104 ARG A N 1
ATOM 806 C CA . ARG A 1 104 ? 3.252 -17.278 -0.142 1.00 83.69 104 ARG A CA 1
ATOM 807 C C . ARG A 1 104 ? 3.552 -18.682 0.392 1.00 83.69 104 ARG A C 1
ATOM 809 O O . ARG A 1 104 ? 4.716 -19.053 0.508 1.00 83.69 104 ARG A O 1
ATOM 816 N N . GLY A 1 105 ? 2.533 -19.441 0.795 1.00 77.81 105 GLY A N 1
ATOM 817 C CA . GLY A 1 105 ? 2.712 -20.727 1.477 1.00 77.81 105 GLY A CA 1
ATOM 818 C C . GLY A 1 105 ? 3.286 -20.613 2.898 1.00 77.81 105 GLY A C 1
ATOM 819 O O . GLY A 1 105 ? 3.643 -21.625 3.497 1.00 77.81 105 GLY A O 1
ATOM 820 N N . SER A 1 106 ? 3.362 -19.402 3.464 1.00 74.44 106 SER A N 1
ATOM 821 C CA . SER A 1 106 ? 3.822 -19.148 4.833 1.00 74.44 106 SER A CA 1
ATOM 822 C C . SER A 1 106 ? 2.786 -18.340 5.602 1.00 74.44 106 SER A C 1
ATOM 824 O O . SER A 1 106 ? 2.293 -17.317 5.130 1.00 74.44 106 SER A O 1
ATOM 826 N N . LYS A 1 107 ? 2.496 -18.767 6.835 1.00 69.81 107 LYS A N 1
ATOM 827 C CA . LYS A 1 107 ? 1.542 -18.086 7.724 1.00 69.81 107 LYS A CA 1
ATOM 828 C C . LYS A 1 107 ? 2.094 -16.789 8.332 1.00 69.81 107 LYS A C 1
ATOM 830 O O . LYS A 1 107 ? 1.352 -16.064 8.984 1.00 69.81 107 LYS A O 1
ATOM 835 N N . ALA A 1 108 ? 3.375 -16.486 8.129 1.00 77.31 108 ALA A N 1
ATOM 836 C CA . ALA A 1 108 ? 4.084 -15.410 8.819 1.00 77.31 108 ALA A CA 1
ATOM 837 C C . ALA A 1 108 ? 4.062 -14.054 8.079 1.00 77.31 108 ALA A C 1
ATOM 839 O O . ALA A 1 108 ? 5.053 -13.331 8.112 1.00 77.31 108 ALA A O 1
ATOM 840 N N . LEU A 1 109 ? 2.964 -13.687 7.405 1.00 85.69 109 LEU A N 1
ATOM 841 C CA . LEU A 1 109 ? 2.828 -12.329 6.855 1.00 85.69 109 LEU A CA 1
ATOM 842 C C . LEU A 1 109 ? 2.455 -11.362 7.979 1.00 85.69 109 LEU A C 1
ATOM 844 O O . LEU A 1 109 ? 1.323 -11.379 8.480 1.00 85.69 109 LEU A O 1
ATOM 848 N N . THR A 1 110 ? 3.412 -10.515 8.336 1.00 90.94 110 THR A N 1
ATOM 849 C CA . THR A 1 110 ? 3.240 -9.390 9.252 1.00 90.94 110 THR A CA 1
ATOM 850 C C . THR A 1 110 ? 2.921 -8.124 8.466 1.00 90.94 110 THR A C 1
ATOM 852 O O . THR A 1 110 ? 3.442 -7.899 7.369 1.00 90.94 110 THR A O 1
ATOM 855 N N . VAL A 1 111 ? 2.032 -7.304 9.022 1.00 93.56 111 VAL A N 1
ATOM 856 C CA . VAL A 1 111 ? 1.754 -5.959 8.516 1.00 93.56 111 VAL A CA 1
ATOM 857 C C . VAL A 1 111 ? 2.626 -4.973 9.283 1.00 93.56 111 VAL A C 1
ATOM 859 O O . VAL A 1 111 ? 2.683 -5.040 10.503 1.00 93.56 111 VAL A O 1
ATOM 862 N N . GLN A 1 112 ? 3.298 -4.061 8.593 1.00 95.38 112 GLN A N 1
ATOM 863 C CA . GLN A 1 112 ? 4.041 -2.965 9.205 1.00 95.38 112 GLN A CA 1
ATOM 864 C C . GLN A 1 112 ? 3.441 -1.638 8.749 1.00 95.38 112 GLN A C 1
ATOM 866 O O . GLN A 1 112 ? 3.308 -1.393 7.549 1.00 95.38 112 GLN A O 1
ATOM 871 N N . LEU A 1 113 ? 3.077 -0.776 9.698 1.00 96.44 113 LEU A N 1
ATOM 872 C CA . LEU A 1 113 ? 2.581 0.558 9.371 1.00 96.44 113 LEU A CA 1
ATOM 873 C C . LEU A 1 113 ? 3.731 1.462 8.916 1.00 96.44 113 LEU A C 1
ATOM 875 O O . LEU A 1 113 ? 4.805 1.467 9.515 1.00 96.44 113 LEU A O 1
ATOM 879 N N . ALA A 1 114 ? 3.478 2.240 7.867 1.00 96.31 114 ALA A N 1
ATOM 880 C CA . ALA A 1 114 ? 4.364 3.288 7.380 1.00 96.31 114 ALA A CA 1
ATOM 881 C C . ALA A 1 114 ? 3.563 4.586 7.219 1.00 96.31 114 ALA A C 1
ATOM 883 O O . ALA A 1 114 ? 3.006 4.865 6.157 1.00 96.31 114 ALA A O 1
ATOM 884 N N . ARG A 1 115 ? 3.457 5.368 8.298 1.00 96.88 115 ARG A N 1
ATOM 885 C CA . ARG A 1 115 ? 2.762 6.662 8.286 1.00 96.88 115 ARG A CA 1
ATOM 886 C C . ARG A 1 115 ? 3.724 7.762 7.859 1.00 96.88 115 ARG A C 1
ATOM 888 O O . ARG A 1 115 ? 4.754 7.972 8.505 1.00 96.88 115 ARG A O 1
ATOM 895 N N . GLN A 1 116 ? 3.355 8.481 6.804 1.00 96.44 116 GLN A N 1
ATOM 896 C CA . GLN A 1 116 ? 4.171 9.550 6.239 1.00 96.44 116 GLN A CA 1
ATOM 897 C C . GLN A 1 116 ? 4.503 10.622 7.290 1.00 96.44 116 GLN A C 1
ATOM 899 O O . GLN A 1 116 ? 3.610 11.192 7.921 1.00 96.44 116 GLN A O 1
ATOM 904 N N . GLY A 1 117 ? 5.793 10.895 7.477 1.00 94.88 117 GLY A N 1
ATOM 905 C CA . GLY A 1 117 ? 6.315 11.888 8.412 1.00 94.88 117 GLY A CA 1
ATOM 906 C C . GLY A 1 117 ? 6.284 11.484 9.890 1.00 94.88 117 GLY A C 1
ATOM 907 O O . GLY A 1 117 ? 6.643 12.305 10.734 1.00 94.88 117 GLY A O 1
ATOM 908 N N . LEU A 1 118 ? 5.858 10.260 10.228 1.00 94.81 118 LEU A N 1
ATOM 909 C CA . LEU A 1 118 ? 5.802 9.774 11.614 1.00 94.81 118 LEU A CA 1
ATOM 910 C C . LEU A 1 118 ? 6.703 8.560 11.860 1.00 94.81 118 LEU A C 1
ATOM 912 O O . LEU A 1 118 ? 7.303 8.471 12.930 1.00 94.81 118 LEU A O 1
ATOM 916 N N . ASP A 1 119 ? 6.804 7.640 10.897 1.00 94.81 119 ASP A N 1
ATOM 917 C CA . ASP A 1 119 ? 7.489 6.360 11.089 1.00 94.81 119 ASP A CA 1
ATOM 918 C C . ASP A 1 119 ? 8.741 6.230 10.219 1.00 94.81 119 ASP A C 1
ATOM 920 O O . ASP A 1 119 ? 8.715 6.504 9.023 1.00 94.81 119 ASP A O 1
ATOM 924 N N . GLY A 1 120 ? 9.818 5.663 10.775 1.00 92.44 120 GLY A N 1
ATOM 925 C CA . GLY A 1 120 ? 10.998 5.281 9.986 1.00 92.44 120 GLY A CA 1
ATOM 926 C C . GLY A 1 120 ? 10.709 4.203 8.928 1.00 92.44 120 GLY A C 1
ATOM 927 O O . GLY A 1 120 ? 11.447 4.075 7.957 1.00 92.44 120 GLY A O 1
ATOM 928 N N . ALA A 1 121 ? 9.603 3.466 9.072 1.00 92.81 121 ALA A N 1
ATOM 929 C CA . ALA A 1 121 ? 9.124 2.511 8.073 1.00 92.81 121 ALA A CA 1
ATOM 930 C C . ALA A 1 121 ? 8.768 3.169 6.726 1.00 92.81 121 ALA A C 1
ATOM 932 O O . ALA A 1 121 ? 8.715 2.482 5.708 1.00 92.81 121 ALA A O 1
ATOM 933 N N . GLU A 1 122 ? 8.571 4.492 6.694 1.00 92.62 122 GLU A N 1
ATOM 934 C CA . GLU A 1 122 ? 8.429 5.254 5.451 1.00 92.62 122 GLU A CA 1
ATOM 935 C C . GLU A 1 122 ? 9.642 5.079 4.525 1.00 92.62 122 GLU A C 1
ATOM 937 O O . GLU A 1 122 ? 9.469 4.959 3.313 1.00 92.62 122 GLU A O 1
ATOM 942 N N . TYR A 1 123 ? 10.856 4.984 5.079 1.00 92.69 123 TYR A N 1
ATOM 943 C CA . TYR A 1 123 ? 12.062 4.743 4.283 1.00 92.69 123 TYR A CA 1
ATOM 944 C C . TYR A 1 123 ? 12.056 3.354 3.637 1.00 92.69 123 TYR A C 1
ATOM 946 O O . TYR A 1 123 ? 12.472 3.214 2.488 1.00 92.69 123 TYR A O 1
ATOM 954 N N . GLU A 1 124 ? 11.542 2.337 4.334 1.00 92.50 124 GLU A N 1
ATOM 955 C CA . GLU A 1 124 ? 11.383 0.997 3.759 1.00 92.50 124 GLU A CA 1
ATOM 956 C C . GLU A 1 124 ? 10.324 0.994 2.657 1.00 92.50 124 GLU A C 1
ATOM 958 O O . GLU A 1 124 ? 10.555 0.435 1.587 1.00 92.50 124 GLU A O 1
ATOM 963 N N . PHE A 1 125 ? 9.198 1.687 2.856 1.00 93.75 125 PHE A N 1
ATOM 964 C CA . PHE A 1 125 ? 8.209 1.863 1.795 1.00 93.75 125 PHE A CA 1
ATOM 965 C C . PHE A 1 125 ? 8.821 2.540 0.562 1.00 93.75 125 PHE A C 1
ATOM 967 O O . PHE A 1 125 ? 8.709 2.003 -0.538 1.00 93.75 125 PHE A O 1
ATOM 974 N N . ALA A 1 126 ? 9.527 3.662 0.744 1.00 93.50 126 ALA A N 1
ATOM 975 C CA . ALA A 1 126 ? 10.205 4.380 -0.334 1.00 93.50 126 ALA A CA 1
ATOM 976 C C . ALA A 1 126 ? 11.218 3.488 -1.067 1.00 93.50 126 ALA A C 1
ATOM 978 O O . ALA A 1 126 ? 11.300 3.510 -2.293 1.00 93.50 126 ALA A O 1
ATOM 979 N N . ARG A 1 127 ? 11.955 2.650 -0.327 1.00 92.44 127 ARG A N 1
ATOM 980 C CA . ARG A 1 127 ? 12.932 1.720 -0.899 1.00 92.44 127 ARG A CA 1
ATOM 981 C C . ARG A 1 127 ? 12.291 0.674 -1.811 1.00 92.44 127 ARG A C 1
ATOM 983 O O . ARG A 1 127 ? 12.923 0.240 -2.774 1.00 92.44 127 ARG A O 1
ATOM 990 N N . LEU A 1 128 ? 11.061 0.272 -1.507 1.00 93.94 128 LEU A N 1
ATOM 991 C CA . LEU A 1 128 ? 10.315 -0.733 -2.259 1.00 93.94 128 LEU A CA 1
ATOM 992 C C . LEU A 1 128 ? 9.655 -0.176 -3.532 1.00 93.94 128 LEU A C 1
ATOM 994 O O . LEU A 1 128 ? 9.130 -0.948 -4.339 1.00 93.94 128 LEU A O 1
ATOM 998 N N . LEU A 1 129 ? 9.718 1.138 -3.761 1.00 94.50 129 LEU A N 1
ATOM 999 C CA . LEU A 1 129 ? 9.289 1.781 -5.004 1.00 94.50 129 LEU A CA 1
ATOM 1000 C C . LEU A 1 129 ? 10.392 1.680 -6.065 1.00 94.50 129 LEU A C 1
ATOM 1002 O O . LEU A 1 129 ? 11.028 2.656 -6.452 1.00 94.50 129 LEU A O 1
ATOM 1006 N N . ILE A 1 130 ? 10.624 0.446 -6.514 1.00 92.88 130 ILE A N 1
ATOM 1007 C CA . ILE A 1 130 ? 11.755 0.045 -7.365 1.00 92.88 130 ILE A CA 1
ATOM 1008 C C . ILE A 1 130 ? 11.821 0.740 -8.730 1.00 92.88 130 ILE A C 1
ATOM 1010 O O . ILE A 1 130 ? 12.820 0.612 -9.432 1.00 92.88 130 ILE A O 1
ATOM 1014 N N . GLU A 1 131 ? 10.751 1.408 -9.155 1.00 95.00 131 GLU A N 1
ATOM 1015 C CA . GLU A 1 131 ? 10.742 2.103 -10.438 1.00 95.00 131 GLU A CA 1
ATOM 1016 C C . GLU A 1 131 ? 11.345 3.501 -10.364 1.00 95.00 131 GLU A C 1
ATOM 1018 O O . GLU A 1 131 ? 11.779 4.039 -11.389 1.00 95.00 131 GLU A O 1
ATOM 1023 N N . ASP A 1 132 ? 11.374 4.079 -9.167 1.00 94.44 132 ASP A N 1
ATOM 1024 C CA . ASP A 1 132 ? 11.951 5.387 -8.933 1.00 94.44 132 ASP A CA 1
ATOM 1025 C C . ASP A 1 132 ? 13.461 5.294 -8.746 1.00 94.44 132 ASP A C 1
ATOM 1027 O O . ASP A 1 132 ? 14.045 4.241 -8.480 1.00 94.44 132 ASP A O 1
ATOM 1031 N N . ARG A 1 133 ? 14.117 6.445 -8.874 1.00 92.44 133 ARG A N 1
ATOM 1032 C CA . ARG A 1 133 ? 15.530 6.553 -8.539 1.00 92.44 133 ARG A CA 1
ATOM 1033 C C . ARG A 1 133 ? 15.696 6.350 -7.034 1.00 92.44 133 ARG A C 1
ATOM 1035 O O . ARG A 1 133 ? 15.148 7.120 -6.250 1.00 92.44 133 ARG A O 1
ATOM 1042 N N . ASN A 1 134 ? 16.494 5.364 -6.643 1.00 84.31 134 ASN A N 1
ATOM 1043 C CA . ASN A 1 134 ? 16.723 5.046 -5.241 1.00 84.31 134 ASN A CA 1
ATOM 1044 C C . ASN A 1 134 ? 18.221 5.026 -4.931 1.00 84.31 134 ASN A C 1
ATOM 1046 O O . ASN A 1 134 ? 18.962 4.207 -5.473 1.00 84.31 134 ASN A O 1
ATOM 1050 N N . ASN A 1 135 ? 18.655 5.923 -4.044 1.00 80.00 135 ASN A N 1
ATOM 1051 C CA . ASN A 1 135 ? 20.055 6.106 -3.673 1.00 80.00 135 ASN A CA 1
ATOM 1052 C C . ASN A 1 135 ? 20.957 6.280 -4.920 1.00 80.00 135 ASN A C 1
ATOM 1054 O O . ASN A 1 135 ? 20.855 7.282 -5.633 1.00 80.00 135 ASN A O 1
ATOM 1058 N N . GLU A 1 136 ? 21.797 5.289 -5.219 1.00 82.62 136 GLU A N 1
ATOM 1059 C CA . GLU A 1 136 ? 22.705 5.266 -6.373 1.00 82.62 136 GLU A CA 1
ATOM 1060 C C . GLU A 1 136 ? 22.139 4.495 -7.581 1.00 82.62 136 GLU A C 1
ATOM 1062 O O . GLU A 1 136 ? 22.735 4.504 -8.660 1.00 82.62 136 GLU A O 1
ATOM 1067 N N . ALA A 1 137 ? 20.984 3.840 -7.432 1.00 85.69 137 ALA A N 1
ATOM 1068 C CA . ALA A 1 137 ? 20.339 3.091 -8.501 1.00 85.69 137 ALA A CA 1
ATOM 1069 C C . ALA A 1 137 ? 19.605 4.024 -9.476 1.00 85.69 137 ALA A C 1
ATOM 1071 O O . ALA A 1 137 ? 19.010 5.032 -9.089 1.00 85.69 137 ALA A O 1
ATOM 1072 N N . GLN A 1 138 ? 19.642 3.669 -10.760 1.00 89.25 138 GLN A N 1
ATOM 1073 C CA . GLN A 1 138 ? 18.915 4.371 -11.818 1.00 89.25 138 GLN A CA 1
ATOM 1074 C C . GLN A 1 138 ? 17.406 4.139 -11.684 1.00 89.25 138 GLN A C 1
ATOM 1076 O O . GLN A 1 138 ? 16.983 3.081 -11.220 1.00 89.25 138 GLN A O 1
ATOM 1081 N N . SER A 1 139 ? 16.599 5.106 -12.132 1.00 94.56 139 SER A N 1
ATOM 1082 C CA . SER A 1 139 ? 15.161 4.873 -12.297 1.00 94.56 139 SER A CA 1
ATOM 1083 C C . SER A 1 139 ? 14.910 3.801 -13.362 1.00 94.56 139 SER A C 1
ATOM 1085 O O . SER A 1 139 ? 15.758 3.553 -14.226 1.00 94.56 139 SER A O 1
ATOM 1087 N N . TYR A 1 140 ? 13.720 3.202 -13.360 1.00 94.75 140 TYR A N 1
ATOM 1088 C CA . TYR A 1 140 ? 13.341 2.211 -14.369 1.00 94.75 140 TYR A CA 1
ATOM 1089 C C . TYR A 1 140 ? 13.469 2.750 -15.803 1.00 94.75 140 TYR A C 1
ATOM 1091 O O . TYR A 1 140 ? 13.950 2.051 -16.694 1.00 94.75 140 TYR A O 1
ATOM 1099 N N . VAL A 1 141 ? 13.079 4.007 -16.035 1.00 94.81 141 VAL A N 1
ATOM 1100 C CA . VAL A 1 141 ? 13.158 4.636 -17.364 1.00 94.81 141 VAL A CA 1
ATOM 1101 C C . VAL A 1 141 ? 14.614 4.862 -17.775 1.00 94.81 141 VAL A C 1
ATOM 1103 O O . VAL A 1 141 ? 14.991 4.520 -18.897 1.00 94.81 141 VAL A O 1
ATOM 1106 N N . ASP A 1 142 ? 15.447 5.373 -16.864 1.00 93.94 142 ASP A N 1
ATOM 1107 C CA . ASP A 1 142 ? 16.877 5.578 -17.123 1.00 93.94 142 ASP A CA 1
ATOM 1108 C C . ASP A 1 142 ? 17.589 4.255 -17.414 1.00 93.94 142 ASP A C 1
ATOM 1110 O O . ASP A 1 142 ? 18.418 4.181 -18.326 1.00 93.94 142 ASP A O 1
ATOM 1114 N N . TRP A 1 143 ? 17.219 3.199 -16.685 1.00 95.00 143 TRP A N 1
ATOM 1115 C CA . TRP A 1 143 ? 17.741 1.856 -16.887 1.00 95.00 143 TRP A CA 1
ATOM 1116 C C . TRP A 1 143 ? 17.400 1.320 -18.283 1.00 95.00 143 TRP A C 1
ATOM 1118 O O . TRP A 1 143 ? 18.286 0.828 -18.981 1.00 95.00 143 TRP A O 1
ATOM 1128 N N . LEU A 1 144 ? 16.162 1.493 -18.761 1.00 95.94 144 LEU A N 1
ATOM 1129 C CA . LEU A 1 144 ? 15.789 1.101 -20.127 1.00 95.94 144 LEU A CA 1
ATOM 1130 C C . LEU A 1 144 ? 16.596 1.857 -21.192 1.00 95.94 144 LEU A C 1
ATOM 1132 O O . LEU A 1 144 ? 17.071 1.255 -22.157 1.00 95.94 144 LEU A O 1
ATOM 1136 N N . VAL A 1 145 ? 16.800 3.165 -21.011 1.00 96.00 145 VAL A N 1
ATOM 1137 C CA . VAL A 1 145 ? 17.626 3.979 -21.919 1.00 96.00 145 VAL A CA 1
ATOM 1138 C C . VAL A 1 145 ? 19.091 3.539 -21.876 1.00 96.00 145 VAL A C 1
ATOM 1140 O O . VAL A 1 145 ? 19.773 3.530 -22.906 1.00 96.00 145 VAL A O 1
ATOM 1143 N N . HIS A 1 146 ? 19.601 3.173 -20.700 1.00 94.19 146 HIS A N 1
ATOM 1144 C CA . HIS A 1 146 ? 20.939 2.615 -20.544 1.00 94.19 146 HIS A CA 1
ATOM 1145 C C . HIS A 1 146 ? 21.083 1.290 -21.307 1.00 94.19 146 HIS A C 1
ATOM 1147 O O . HIS A 1 146 ? 21.974 1.188 -22.148 1.00 94.19 146 HIS A O 1
ATOM 1153 N N . ILE A 1 147 ? 20.169 0.333 -21.109 1.00 96.25 147 ILE A N 1
ATOM 1154 C CA . ILE A 1 147 ? 20.162 -0.950 -21.829 1.00 96.25 147 ILE A CA 1
ATOM 1155 C C . ILE A 1 147 ? 20.091 -0.733 -23.343 1.00 96.25 147 ILE A C 1
ATOM 1157 O O . ILE A 1 147 ? 20.888 -1.311 -24.082 1.00 96.25 147 ILE A O 1
ATOM 1161 N N . HIS A 1 148 ? 19.199 0.143 -23.812 1.00 95.50 148 HIS A N 1
ATOM 1162 C CA . HIS A 1 148 ? 19.080 0.457 -25.235 1.00 95.50 148 HIS A CA 1
ATOM 1163 C C . HIS A 1 148 ? 20.404 0.974 -25.823 1.00 95.50 148 HIS A C 1
ATOM 1165 O O . HIS A 1 148 ? 20.847 0.493 -26.865 1.00 95.50 148 HIS A O 1
ATOM 1171 N N . ARG A 1 149 ? 21.074 1.919 -25.146 1.00 94.56 149 ARG A N 1
ATOM 1172 C CA . ARG A 1 149 ? 22.381 2.437 -25.588 1.00 94.56 149 ARG A CA 1
ATOM 1173 C C . ARG A 1 149 ? 23.453 1.352 -25.608 1.00 94.56 149 ARG A C 1
ATOM 1175 O O . ARG A 1 149 ? 24.203 1.281 -26.577 1.00 94.56 149 ARG A O 1
ATOM 1182 N N . SER A 1 150 ? 23.504 0.502 -24.586 1.00 92.06 150 SER A N 1
ATOM 1183 C CA . SER A 1 150 ? 24.468 -0.598 -24.507 1.00 92.06 150 SER A CA 1
ATOM 1184 C C . SER A 1 150 ? 24.303 -1.584 -25.667 1.00 92.06 150 SER A C 1
ATOM 1186 O O . SER A 1 150 ? 25.287 -1.943 -26.307 1.00 92.06 150 SER A O 1
ATOM 1188 N N . VAL A 1 151 ? 23.064 -1.941 -26.021 1.00 94.94 151 VAL A N 1
ATOM 1189 C CA . VAL A 1 151 ? 22.782 -2.805 -27.183 1.00 94.94 151 VAL A CA 1
ATOM 1190 C C . VAL A 1 151 ? 23.228 -2.149 -28.495 1.00 94.94 151 VAL A C 1
ATOM 1192 O O . VAL A 1 151 ? 23.852 -2.801 -29.329 1.00 94.94 151 VAL A O 1
ATOM 1195 N N . GLN A 1 152 ? 22.963 -0.853 -28.684 1.00 92.62 152 GLN A N 1
ATOM 1196 C CA . GLN A 1 152 ? 23.396 -0.134 -29.889 1.00 92.62 152 GLN A CA 1
ATOM 1197 C C . GLN A 1 152 ? 24.925 -0.051 -30.007 1.00 92.62 152 GLN A C 1
ATOM 1199 O O . GLN A 1 152 ? 25.468 -0.191 -31.104 1.00 92.62 152 GLN A O 1
ATOM 1204 N N . LEU A 1 153 ? 25.635 0.145 -28.893 1.00 92.12 153 LEU A N 1
ATOM 1205 C CA . LEU A 1 153 ? 27.100 0.154 -28.868 1.00 92.12 153 LEU A CA 1
ATOM 1206 C C . LEU A 1 153 ? 27.688 -1.217 -29.223 1.00 92.12 153 LEU A C 1
ATOM 1208 O O . LEU A 1 153 ? 28.636 -1.283 -30.000 1.00 92.12 153 LEU A O 1
ATOM 1212 N N . GLU A 1 154 ? 27.095 -2.306 -28.736 1.00 91.12 154 GLU A N 1
ATOM 1213 C CA . GLU A 1 154 ? 27.500 -3.665 -29.112 1.00 91.12 154 GLU A CA 1
ATOM 1214 C C . GLU A 1 154 ? 27.278 -3.941 -30.604 1.00 91.12 154 GLU A C 1
ATOM 1216 O O . GLU A 1 154 ? 28.184 -4.404 -31.291 1.00 91.12 154 GLU A O 1
ATOM 1221 N N . LEU A 1 155 ? 26.110 -3.592 -31.149 1.00 87.62 155 LEU A N 1
ATOM 1222 C CA . LEU A 1 155 ? 25.802 -3.813 -32.568 1.00 87.62 155 LEU A CA 1
ATOM 1223 C C . LEU A 1 155 ? 26.697 -2.986 -33.504 1.00 87.62 155 LEU A C 1
ATOM 1225 O O . LEU A 1 155 ? 27.108 -3.454 -34.569 1.00 87.62 155 LEU A O 1
ATOM 1229 N N . THR A 1 156 ? 27.015 -1.751 -33.112 1.00 86.56 156 THR A N 1
ATOM 1230 C CA . THR A 1 156 ? 27.918 -0.875 -33.873 1.00 86.56 156 THR A CA 1
ATOM 1231 C C . THR A 1 156 ? 29.387 -1.279 -33.708 1.00 86.56 156 THR A C 1
ATOM 1233 O O . THR A 1 156 ? 30.150 -1.184 -34.671 1.00 86.56 156 THR A O 1
ATOM 1236 N N . GLY A 1 157 ? 29.777 -1.795 -32.537 1.00 68.25 157 GLY A N 1
ATOM 1237 C CA . GLY A 1 157 ? 31.113 -2.320 -32.241 1.00 68.25 157 GLY A CA 1
ATOM 1238 C C . GLY A 1 157 ? 31.407 -3.687 -32.872 1.00 68.25 157 GLY A C 1
ATOM 1239 O O . GLY A 1 157 ? 32.527 -3.923 -33.330 1.00 68.25 157 GLY A O 1
ATOM 1240 N N . GLN A 1 158 ? 30.407 -4.565 -32.996 1.00 56.81 158 GLN A N 1
ATOM 1241 C CA . GLN A 1 158 ? 30.538 -5.879 -33.643 1.00 56.81 158 GLN A CA 1
ATOM 1242 C C . GLN A 1 158 ? 30.766 -5.780 -35.155 1.00 56.81 158 GLN A C 1
ATOM 1244 O O . GLN A 1 158 ? 31.399 -6.660 -35.734 1.00 56.81 158 GLN A O 1
ATOM 1249 N N . ARG A 1 159 ? 30.394 -4.663 -35.798 1.00 51.91 159 ARG A N 1
ATOM 1250 C CA . ARG A 1 159 ? 30.742 -4.409 -37.209 1.00 51.91 159 ARG A CA 1
ATOM 1251 C C . ARG A 1 159 ? 32.241 -4.211 -37.469 1.00 51.91 159 ARG A C 1
ATOM 1253 O O . ARG A 1 159 ? 32.623 -4.118 -38.631 1.00 51.91 159 ARG A O 1
ATOM 1260 N N . LYS A 1 160 ? 33.095 -4.148 -36.438 1.00 48.59 160 LYS A N 1
ATOM 1261 C CA . LYS A 1 160 ? 34.543 -3.931 -36.604 1.00 48.59 160 LYS A CA 1
ATOM 1262 C C . LYS A 1 160 ? 35.442 -5.069 -36.115 1.00 48.59 160 LYS A C 1
ATOM 1264 O O . LYS A 1 160 ? 36.657 -4.910 -36.167 1.00 48.59 160 LYS A O 1
ATOM 1269 N N . LYS A 1 161 ? 34.888 -6.204 -35.672 1.00 48.75 161 LYS A N 1
ATOM 1270 C CA . LYS A 1 161 ? 35.680 -7.342 -35.171 1.00 48.75 161 LYS A CA 1
ATOM 1271 C C . LYS A 1 161 ? 35.573 -8.585 -36.062 1.00 48.75 161 LYS A C 1
ATOM 1273 O O . LYS A 1 161 ? 35.430 -9.694 -35.569 1.00 48.75 161 LYS A O 1
ATOM 1278 N N . GLU A 1 162 ? 35.724 -8.398 -37.372 1.00 44.47 162 GLU A N 1
ATOM 1279 C CA . GLU A 1 162 ? 36.289 -9.425 -38.259 1.00 44.47 162 GLU A CA 1
ATOM 1280 C C . GLU A 1 162 ? 37.784 -9.139 -38.475 1.00 44.47 162 GLU A C 1
ATOM 1282 O O . GLU A 1 162 ? 38.200 -8.702 -39.538 1.00 44.47 162 GLU A O 1
ATOM 1287 N N . SER A 1 163 ? 38.603 -9.328 -37.440 1.00 42.75 163 SER A N 1
ATOM 1288 C CA . SER A 1 163 ? 39.934 -9.936 -37.573 1.00 42.75 163 SER A CA 1
ATOM 1289 C C . SER A 1 163 ? 40.548 -10.123 -36.188 1.00 42.75 163 SER A C 1
ATOM 1291 O O . SER A 1 163 ? 40.518 -9.225 -35.346 1.00 42.75 163 SER A O 1
ATOM 1293 N N . THR A 1 164 ? 41.222 -11.258 -36.015 1.00 37.91 164 THR A N 1
ATOM 1294 C CA . THR A 1 164 ? 42.176 -11.583 -34.938 1.00 37.91 164 THR A CA 1
ATOM 1295 C C . THR A 1 164 ? 41.591 -11.833 -33.544 1.00 37.91 164 THR A C 1
ATOM 1297 O O . THR A 1 164 ? 41.069 -10.952 -32.862 1.00 37.91 164 THR A O 1
ATOM 1300 N N . GLY A 1 165 ? 41.688 -13.103 -33.144 1.00 48.59 165 GLY A N 1
ATOM 1301 C CA . GLY A 1 165 ? 41.196 -13.625 -31.884 1.00 48.59 165 GLY A CA 1
ATOM 1302 C C . GLY A 1 165 ? 42.018 -13.179 -30.684 1.00 48.59 165 GLY A C 1
ATOM 1303 O O . GLY A 1 165 ? 43.232 -13.058 -30.760 1.00 48.59 165 GLY A O 1
ATOM 1304 N N . ASP A 1 166 ? 41.316 -12.970 -29.577 1.00 37.44 166 ASP A N 1
ATOM 1305 C CA . ASP A 1 166 ? 41.705 -13.510 -28.280 1.00 37.44 166 ASP A CA 1
ATOM 1306 C C . ASP A 1 166 ? 40.495 -13.450 -27.340 1.00 37.44 166 ASP A C 1
ATOM 1308 O O . ASP A 1 166 ? 39.661 -12.540 -27.411 1.00 37.44 166 ASP A O 1
ATOM 1312 N N . ASN A 1 167 ? 40.361 -14.477 -26.506 1.00 46.91 167 ASN A N 1
ATOM 1313 C CA . ASN A 1 167 ? 39.145 -14.859 -25.784 1.00 46.91 167 ASN A CA 1
ATOM 1314 C C . ASN A 1 167 ? 38.885 -14.014 -24.511 1.00 46.91 167 ASN A C 1
ATOM 1316 O O . ASN A 1 167 ? 38.543 -14.543 -23.457 1.00 46.91 167 ASN A O 1
ATOM 1320 N N . SER A 1 168 ? 39.047 -12.690 -24.585 1.00 47.75 168 SER A N 1
ATOM 1321 C CA . SER A 1 168 ? 38.972 -11.772 -23.432 1.00 47.75 168 SER A CA 1
ATOM 1322 C C . SER A 1 168 ? 37.563 -11.260 -23.085 1.00 47.75 168 SER A C 1
ATOM 1324 O O . SER A 1 168 ? 37.417 -10.393 -22.229 1.00 47.75 168 SER A O 1
ATOM 1326 N N . LEU A 1 169 ? 36.503 -11.769 -23.725 1.00 52.84 169 LEU A N 1
ATOM 1327 C CA . LEU A 1 169 ? 35.142 -11.216 -23.586 1.00 52.84 169 LEU A CA 1
ATOM 1328 C C . LEU A 1 169 ? 34.286 -11.872 -22.485 1.00 52.84 169 LEU A C 1
ATOM 1330 O O . LEU A 1 169 ? 33.275 -11.300 -22.084 1.00 52.84 169 LEU A O 1
ATOM 1334 N N . ALA A 1 170 ? 34.699 -13.017 -21.930 1.00 48.12 170 ALA A N 1
ATOM 1335 C CA . ALA A 1 170 ? 33.988 -13.651 -20.811 1.00 48.12 170 ALA A CA 1
ATOM 1336 C C . ALA A 1 170 ? 34.172 -12.908 -19.468 1.00 48.12 170 ALA A C 1
ATOM 1338 O O . ALA A 1 170 ? 33.352 -13.061 -18.563 1.00 48.12 170 ALA A O 1
ATOM 1339 N N . SER A 1 171 ? 35.206 -12.069 -19.331 1.00 49.38 171 SER A N 1
ATOM 1340 C CA . SER A 1 171 ? 35.522 -11.345 -18.089 1.00 49.38 171 SER A CA 1
ATOM 1341 C C . SER A 1 171 ? 34.722 -10.055 -17.881 1.00 49.38 171 SER A C 1
ATOM 1343 O O . SER A 1 171 ? 34.677 -9.545 -16.766 1.00 49.38 171 SER A O 1
ATOM 1345 N N . ASN A 1 172 ? 34.051 -9.522 -18.909 1.00 49.75 172 ASN A N 1
ATOM 1346 C CA . ASN A 1 172 ? 33.229 -8.311 -18.750 1.00 49.75 172 ASN A CA 1
ATOM 1347 C C . ASN A 1 172 ? 31.791 -8.616 -18.301 1.00 49.75 172 ASN A C 1
ATOM 1349 O O . ASN A 1 172 ? 31.121 -7.742 -17.759 1.00 49.75 172 ASN A O 1
ATOM 1353 N N . PHE A 1 173 ? 31.332 -9.863 -18.445 1.00 46.31 173 PHE A N 1
ATOM 1354 C CA . PHE A 1 173 ? 30.032 -10.304 -17.926 1.00 46.31 173 PHE A CA 1
ATOM 1355 C C . PHE A 1 173 ? 30.073 -10.728 -16.451 1.00 46.31 173 PHE A C 1
ATOM 1357 O O . PHE A 1 173 ? 29.024 -10.798 -15.811 1.00 46.31 173 PHE A O 1
ATOM 1364 N N . SER A 1 174 ? 31.252 -10.967 -15.861 1.00 48.56 174 SER A N 1
ATOM 1365 C CA . SER A 1 174 ? 31.351 -11.286 -14.427 1.00 48.56 174 SER A CA 1
ATOM 1366 C C . SER A 1 174 ? 30.976 -10.112 -13.515 1.00 48.56 174 SER A C 1
ATOM 1368 O O . SER A 1 174 ? 30.594 -10.354 -12.375 1.00 48.56 174 SER A O 1
ATOM 1370 N N . GLY A 1 175 ? 31.009 -8.870 -14.017 1.00 49.00 175 GLY A N 1
ATOM 1371 C CA . GLY A 1 175 ? 30.546 -7.675 -13.296 1.00 49.00 175 GLY A CA 1
ATOM 1372 C C . GLY A 1 175 ? 29.029 -7.442 -13.336 1.00 49.00 175 GLY A C 1
ATOM 1373 O O . GLY A 1 175 ? 28.538 -6.554 -12.651 1.00 49.00 175 GLY A O 1
ATOM 1374 N N . LEU A 1 176 ? 28.286 -8.232 -14.122 1.00 51.41 176 LEU A N 1
ATOM 1375 C CA . LEU A 1 176 ? 26.821 -8.169 -14.234 1.00 51.41 176 LEU A CA 1
ATOM 1376 C C . LEU A 1 176 ? 26.111 -9.234 -13.389 1.00 51.41 176 LEU A C 1
ATOM 1378 O O . LEU A 1 176 ? 24.889 -9.362 -13.461 1.00 51.41 176 LEU A O 1
ATOM 1382 N N . ARG A 1 177 ? 26.846 -10.015 -12.585 1.00 45.75 177 ARG A N 1
ATOM 1383 C CA . ARG A 1 177 ? 26.207 -10.875 -11.586 1.00 45.75 177 ARG A CA 1
ATOM 1384 C C . ARG A 1 177 ? 25.659 -9.975 -10.479 1.00 45.75 17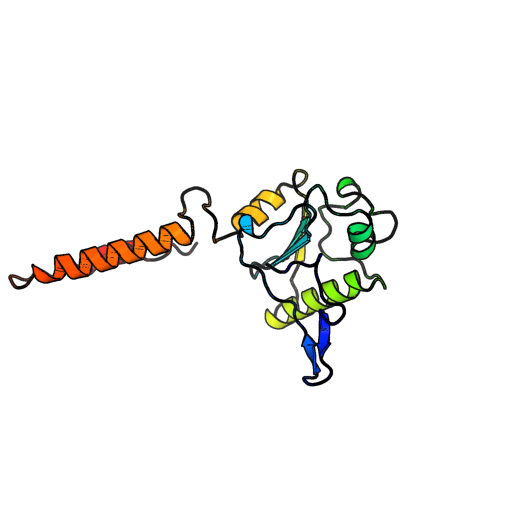7 ARG A C 1
ATOM 1386 O O . ARG A 1 177 ? 26.451 -9.247 -9.883 1.00 45.75 177 ARG A O 1
ATOM 1393 N N . PRO A 1 178 ? 24.351 -10.020 -10.175 1.00 44.66 178 PRO A N 1
ATOM 1394 C CA . PRO A 1 178 ? 23.845 -9.393 -8.969 1.00 44.66 178 PRO A CA 1
ATOM 1395 C C . PRO A 1 178 ? 24.635 -9.957 -7.790 1.00 44.66 178 PRO A C 1
ATOM 1397 O O . PRO A 1 178 ? 24.755 -11.178 -7.653 1.00 44.66 178 PRO A O 1
ATOM 1400 N N . SER A 1 179 ? 25.207 -9.084 -6.967 1.00 45.75 179 SER A N 1
ATOM 1401 C CA . SER A 1 179 ? 25.711 -9.479 -5.659 1.00 45.75 179 SER A CA 1
ATOM 1402 C C . SER A 1 179 ? 24.500 -9.948 -4.857 1.00 45.75 179 SER A C 1
ATOM 1404 O O . SER A 1 179 ? 23.746 -9.125 -4.347 1.00 45.75 179 SER A O 1
ATOM 1406 N N . TYR A 1 180 ? 24.257 -11.255 -4.819 1.00 41.47 180 TYR A N 1
ATOM 1407 C CA . TYR A 1 180 ? 23.291 -11.830 -3.895 1.00 41.47 180 TYR A CA 1
ATOM 1408 C C . TYR A 1 180 ? 23.869 -11.651 -2.487 1.00 41.47 180 TYR A C 1
ATOM 1410 O O . TYR A 1 180 ? 24.913 -12.229 -2.178 1.00 41.47 180 TYR A O 1
ATOM 1418 N N . TRP A 1 181 ? 23.230 -10.793 -1.694 1.00 40.53 181 TRP A N 1
ATOM 1419 C CA . TRP A 1 181 ? 23.388 -10.713 -0.244 1.00 40.53 181 TRP A CA 1
ATOM 1420 C C . TRP A 1 181 ? 22.154 -11.337 0.393 1.00 40.53 181 TRP A C 1
ATOM 1422 O O . TRP A 1 181 ? 21.043 -11.038 -0.105 1.00 40.53 181 TRP A O 1
#

Sequence (181 aa):
MIPIHNLDPADGFPDTTTSHLRMPPAARASFSRVEPGGVYLLDNGQNCYLWLHAQTSPNLLVDLFGEGMDSLKALNPFVSSLPVLETHLNVQVRNILEYLRTVRGSKALTVQLARQGLDGAEYEFARLLIEDRNNEAQSYVDWLVHIHRSVQLELTGQRKKESTGDNSLASNFSGLRPSYW

Foldseek 3Di:
DAFLVDDDLQALHQDPPPRDHHHGDDDALAPVPPDAQIWDWDDPLQEIETEGEQRHALVVQCLFANPPRSHPVSDDQPQFDTDDDPRSSNSNVNSVQVVSCVVSVHVPHTYGYHYPPPDPCVLVSNVRSQQPDDDPDDHVVVVVVVVVVVVVCCVVVVVPPPDDDDDPPVVVCVVVPPPDD

Radius of gyration: 22.16 Å; chains: 1; bounding box: 62×34×56 Å

pLDDT: mean 87.08, std 16.5, range [37.44, 98.06]

Secondary structure (DSSP, 8-state):
-EEGGG--TTTTSB-TTT-SB-PPPPPPSSGGGPPTT-EEEEE-SS-EEEEE-TT--HHHHHHHH-TT--SGGGS-TT--S-----SHHHHHHHHHHHHHHHHHT-S---EEEEETTT-THHHHHHHT-TTS-BTTBPPHHHHHHHHHHHHHHHHHHHTT--S----TTTTSSGGGS----